Protein AF-A0A1H5IGA3-F1 (afdb_monomer_lite)

pLDDT: mean 76.5, std 10.38, range [46.47, 91.38]

Foldseek 3Di:
DQAQPDDLCVVCVVVVHDPVVLVVVCVPQVCSVQRNVSDHCPPPVNVVVRLLVVLLVCLQQPVDPDPVRSCVVSVHPDPVCCVVVPVVSVVSSVVSLCNHPVSVVVVVQDCDVVNLVQLLVLLLAPDDSCVSCVVSPYHSVNLVVCLVVPVVSVVSSVVSNVNNVVVVVVVD

Sequence (172 aa):
MLRPGRDLDVAATELGIELRAVWARAQTDTRLAIAPAGRDPDVLEERGRTLRADYLRLLAVGVGLSSGRAELILGIRGAGAWRGDDPTFAAACDAVSAASPLGRASRVIRLTPQRVARFLEELSKPGTTVVAAAAIGVSSTAIYQRRGRDEAFAKAMDDARASARQAAADLA

Structure (mmCIF, N/CA/C/O backbone):
data_AF-A0A1H5IGA3-F1
#
_entry.id   AF-A0A1H5IGA3-F1
#
loop_
_atom_site.group_PDB
_atom_site.id
_atom_site.type_symbol
_atom_site.label_atom_id
_atom_site.label_alt_id
_atom_site.label_comp_id
_atom_site.label_asym_id
_atom_site.label_entity_id
_atom_site.label_seq_id
_atom_site.pdbx_PDB_ins_code
_atom_site.Cartn_x
_atom_site.Cartn_y
_atom_site.Cartn_z
_atom_site.occupancy
_atom_site.B_iso_or_equiv
_atom_site.auth_seq_id
_atom_site.auth_comp_id
_atom_site.auth_asym_id
_atom_site.auth_atom_id
_atom_site.pdbx_PDB_model_num
ATOM 1 N N . MET A 1 1 ? 24.524 -5.396 -24.391 1.00 49.25 1 MET A N 1
ATOM 2 C CA . MET A 1 1 ? 24.241 -4.136 -23.668 1.00 49.25 1 MET A CA 1
ATOM 3 C C . MET A 1 1 ? 23.733 -3.114 -24.673 1.00 49.25 1 MET A C 1
ATOM 5 O O . MET A 1 1 ? 24.425 -2.880 -25.657 1.00 49.25 1 MET A O 1
ATOM 9 N N . LEU A 1 2 ? 22.534 -2.560 -24.468 1.00 55.41 2 LEU A N 1
ATOM 10 C CA . LEU A 1 2 ? 22.026 -1.438 -25.265 1.00 55.41 2 LEU A CA 1
ATOM 11 C C . LEU A 1 2 ? 22.861 -0.201 -24.909 1.00 55.41 2 LEU A C 1
ATOM 13 O O . LEU A 1 2 ? 22.943 0.159 -23.738 1.00 55.41 2 LEU A O 1
ATOM 17 N N . ARG A 1 3 ? 23.554 0.390 -25.886 1.00 57.62 3 ARG A N 1
ATOM 18 C CA . ARG A 1 3 ? 24.336 1.615 -25.661 1.00 57.62 3 ARG A CA 1
ATOM 19 C C . ARG A 1 3 ? 23.381 2.814 -25.568 1.00 57.62 3 ARG A C 1
ATOM 21 O O . ARG A 1 3 ? 22.437 2.856 -26.361 1.00 57.62 3 ARG A O 1
ATOM 28 N N . PRO A 1 4 ? 23.623 3.790 -24.674 1.00 51.88 4 PRO A N 1
ATOM 29 C CA . PRO A 1 4 ? 22.834 5.019 -24.625 1.00 51.88 4 PRO A CA 1
ATOM 30 C C . PRO A 1 4 ? 22.796 5.698 -26.003 1.00 51.88 4 PRO A C 1
ATOM 32 O O . PRO A 1 4 ? 23.840 5.890 -26.624 1.00 51.88 4 PRO A O 1
ATOM 35 N N . GLY A 1 5 ? 21.596 6.023 -26.494 1.00 54.47 5 GLY A N 1
ATOM 36 C CA . GLY A 1 5 ? 21.396 6.762 -27.749 1.00 54.47 5 GLY A CA 1
ATOM 37 C C . GLY A 1 5 ? 21.427 5.940 -29.046 1.00 54.47 5 GLY A C 1
ATOM 38 O O . GLY A 1 5 ? 21.377 6.531 -30.121 1.00 54.47 5 GLY A O 1
ATOM 39 N N . ARG A 1 6 ? 21.504 4.603 -28.987 1.00 63.53 6 ARG A N 1
ATOM 40 C CA . ARG A 1 6 ? 21.366 3.754 -30.183 1.00 63.53 6 ARG A CA 1
ATOM 41 C C . ARG A 1 6 ? 19.891 3.490 -30.484 1.00 63.53 6 ARG A C 1
ATOM 43 O O . ARG A 1 6 ? 19.141 3.169 -29.566 1.00 63.53 6 ARG A O 1
ATOM 50 N N . ASP A 1 7 ? 19.511 3.582 -31.757 1.00 73.06 7 ASP A N 1
ATOM 51 C CA . ASP A 1 7 ? 18.162 3.250 -32.221 1.00 73.06 7 ASP A CA 1
ATOM 52 C C . ASP A 1 7 ? 17.813 1.803 -31.823 1.00 73.06 7 ASP A C 1
ATOM 54 O O . ASP A 1 7 ? 18.545 0.858 -32.152 1.00 73.06 7 ASP A O 1
ATOM 58 N N . LEU A 1 8 ? 16.745 1.647 -31.034 1.00 74.44 8 LEU A N 1
ATOM 59 C CA . LEU A 1 8 ? 16.326 0.368 -30.458 1.00 74.44 8 LEU A CA 1
ATOM 60 C C . LEU A 1 8 ? 16.047 -0.656 -31.564 1.00 74.44 8 LEU A C 1
ATOM 62 O O . LEU A 1 8 ? 16.326 -1.841 -31.381 1.00 74.44 8 LEU A O 1
ATOM 66 N N . ASP A 1 9 ? 15.585 -0.180 -32.718 1.00 72.75 9 ASP A N 1
ATOM 67 C CA . ASP A 1 9 ? 15.248 -0.985 -33.888 1.00 72.75 9 ASP A CA 1
ATOM 68 C C . ASP A 1 9 ? 16.503 -1.612 -34.504 1.00 72.75 9 ASP A C 1
ATOM 70 O O . ASP A 1 9 ? 16.537 -2.809 -34.805 1.00 72.75 9 ASP A O 1
ATOM 74 N N . VAL A 1 10 ? 17.585 -0.833 -34.601 1.00 77.69 10 VAL A N 1
ATOM 75 C CA . VAL A 1 10 ? 18.891 -1.306 -35.083 1.00 77.69 10 VAL A CA 1
ATOM 76 C C . VAL A 1 10 ? 19.470 -2.338 -34.118 1.00 77.69 10 VAL A C 1
ATOM 78 O O . VAL A 1 10 ? 19.950 -3.388 -34.539 1.00 77.69 10 VAL A O 1
ATOM 81 N N . ALA A 1 11 ? 19.392 -2.078 -32.811 1.00 77.94 11 ALA A N 1
ATOM 82 C CA . ALA A 1 11 ? 19.911 -3.001 -31.807 1.00 77.94 11 ALA A CA 1
ATOM 83 C C . ALA A 1 11 ? 19.113 -4.315 -31.728 1.00 77.94 11 ALA A C 1
ATOM 85 O O . ALA A 1 11 ? 19.707 -5.375 -31.533 1.00 77.94 11 ALA A O 1
ATOM 86 N N . ALA A 1 12 ? 17.787 -4.260 -31.880 1.00 79.38 12 ALA A N 1
ATOM 87 C CA . ALA A 1 12 ? 16.927 -5.439 -31.916 1.00 79.38 12 ALA A CA 1
ATOM 88 C C . ALA A 1 12 ? 17.229 -6.301 -33.154 1.00 79.38 12 ALA A C 1
ATOM 90 O O . ALA A 1 12 ? 17.454 -7.506 -33.026 1.00 79.38 12 ALA A O 1
ATOM 91 N N . THR A 1 13 ? 17.355 -5.657 -34.319 1.00 82.25 13 THR A N 1
ATOM 92 C CA . THR A 1 13 ? 17.697 -6.309 -35.593 1.00 82.25 13 THR A CA 1
ATOM 93 C C . THR A 1 13 ? 19.051 -7.018 -35.528 1.00 82.25 13 THR A C 1
ATOM 95 O O . THR A 1 13 ? 19.155 -8.181 -35.906 1.00 82.25 13 THR A O 1
ATOM 98 N N . GLU A 1 14 ? 20.086 -6.365 -34.992 1.00 85.25 14 GLU A N 1
ATOM 99 C CA . GLU A 1 14 ? 21.425 -6.963 -34.855 1.00 85.25 14 GLU A CA 1
ATOM 100 C C . GLU A 1 14 ? 21.470 -8.168 -33.912 1.00 85.25 14 GLU A C 1
ATOM 102 O O . GLU A 1 14 ? 22.296 -9.062 -34.084 1.00 85.25 14 GLU A O 1
ATOM 107 N N . LEU A 1 15 ? 20.592 -8.198 -32.909 1.00 82.81 15 LEU A N 1
ATOM 108 C CA . LEU A 1 15 ? 20.477 -9.316 -31.976 1.00 82.81 15 LEU A CA 1
ATOM 109 C C . LEU A 1 15 ? 19.548 -10.425 -32.495 1.00 82.81 15 LEU A C 1
ATOM 111 O O . LEU A 1 15 ? 19.384 -11.434 -31.811 1.00 82.81 15 LEU A O 1
ATOM 115 N N . GLY A 1 16 ? 18.939 -10.253 -33.676 1.00 87.81 16 GLY A N 1
ATOM 116 C CA . GLY A 1 16 ? 17.952 -11.184 -34.225 1.00 87.81 16 GLY A CA 1
ATOM 117 C C . GLY A 1 16 ? 16.676 -11.268 -33.383 1.00 87.81 16 GLY A C 1
ATOM 118 O O . GLY A 1 16 ? 16.016 -12.306 -33.361 1.00 87.81 16 GLY A O 1
ATOM 119 N N . ILE A 1 17 ? 16.353 -10.205 -32.642 1.00 85.88 17 ILE A N 1
ATOM 120 C CA . ILE A 1 17 ? 15.189 -10.139 -31.760 1.00 85.88 17 ILE A CA 1
ATOM 121 C C . ILE A 1 17 ? 14.142 -9.236 -32.404 1.00 85.88 17 ILE A C 1
ATOM 123 O O . ILE A 1 17 ? 14.416 -8.099 -32.772 1.00 85.88 17 ILE A O 1
ATOM 127 N N . GLU A 1 18 ? 12.907 -9.722 -32.465 1.00 87.12 18 GLU A N 1
ATOM 128 C CA . GLU A 1 18 ? 11.763 -8.923 -32.894 1.00 87.12 18 GLU A CA 1
ATOM 129 C C . GLU A 1 18 ? 11.535 -7.724 -31.963 1.00 87.12 18 GLU A C 1
ATOM 131 O O . GLU A 1 18 ? 11.388 -7.882 -30.746 1.00 87.12 18 GLU A O 1
ATOM 136 N N . LEU A 1 19 ? 11.405 -6.522 -32.531 1.00 82.69 19 LEU A N 1
ATOM 137 C CA . LEU A 1 19 ? 11.162 -5.291 -31.771 1.00 82.69 19 LEU A CA 1
ATOM 138 C C . LEU A 1 19 ? 9.922 -5.405 -30.867 1.00 82.69 19 LEU A C 1
ATOM 140 O O . LEU A 1 19 ? 9.918 -4.969 -29.715 1.00 82.69 19 LEU A O 1
ATOM 144 N N . ARG A 1 20 ? 8.869 -6.076 -31.347 1.00 85.12 20 ARG A N 1
ATOM 145 C CA . ARG A 1 20 ? 7.665 -6.358 -30.552 1.00 85.12 20 ARG A CA 1
ATOM 146 C C . ARG A 1 20 ? 7.972 -7.185 -29.300 1.00 85.12 20 ARG A C 1
ATOM 148 O O . ARG A 1 20 ? 7.354 -6.957 -28.261 1.00 85.12 20 ARG A O 1
ATOM 155 N N . ALA A 1 21 ? 8.904 -8.134 -29.381 1.00 85.06 21 ALA A N 1
ATOM 156 C CA . ALA A 1 21 ? 9.313 -8.945 -28.238 1.00 85.06 21 ALA A CA 1
ATOM 157 C C . ALA A 1 21 ? 10.081 -8.106 -27.205 1.00 85.06 21 ALA A C 1
ATOM 159 O O . ALA A 1 21 ? 9.867 -8.276 -26.003 1.00 85.06 21 ALA A O 1
ATOM 160 N N . VAL A 1 22 ? 10.896 -7.148 -27.663 1.00 81.50 22 VAL A N 1
ATOM 161 C CA . VAL A 1 22 ? 11.567 -6.169 -26.791 1.00 81.50 22 VAL A CA 1
ATOM 162 C C . VAL A 1 22 ? 10.533 -5.344 -26.021 1.00 81.50 22 VAL A C 1
ATOM 164 O O . VAL A 1 22 ? 10.605 -5.260 -24.794 1.00 81.50 22 VAL A O 1
ATOM 167 N N . TRP A 1 23 ? 9.512 -4.819 -26.705 1.00 83.62 23 TRP A N 1
ATOM 168 C CA . TRP A 1 23 ? 8.442 -4.051 -26.060 1.00 83.62 23 TRP A CA 1
ATOM 169 C C . TRP A 1 23 ? 7.595 -4.882 -25.100 1.00 83.62 23 TRP A C 1
ATOM 171 O O . TRP A 1 23 ? 7.299 -4.428 -23.995 1.00 83.62 23 TRP A O 1
ATOM 181 N N . ALA A 1 24 ? 7.239 -6.111 -25.477 1.00 84.75 24 ALA A N 1
ATOM 182 C CA . ALA A 1 24 ? 6.518 -7.023 -24.594 1.00 84.75 24 ALA A CA 1
ATOM 183 C C . ALA A 1 24 ? 7.310 -7.290 -23.306 1.00 84.75 24 ALA A C 1
ATOM 185 O O . ALA A 1 24 ? 6.746 -7.293 -22.212 1.00 84.75 24 ALA A O 1
ATOM 186 N N . ARG A 1 25 ? 8.635 -7.446 -23.412 1.00 82.81 25 ARG A N 1
ATOM 187 C CA . ARG A 1 25 ? 9.492 -7.641 -22.243 1.00 82.81 25 ARG A CA 1
ATOM 188 C C . ARG A 1 25 ? 9.589 -6.381 -21.382 1.00 82.81 25 ARG A C 1
ATOM 190 O O . ARG A 1 25 ? 9.474 -6.487 -20.158 1.00 82.81 25 ARG A O 1
ATOM 197 N N . ALA A 1 26 ? 9.712 -5.208 -22.004 1.00 83.56 26 ALA A N 1
ATOM 198 C CA . ALA A 1 26 ? 9.803 -3.915 -21.323 1.00 83.56 26 ALA A CA 1
ATOM 199 C C . ALA A 1 26 ? 8.580 -3.601 -20.438 1.00 83.56 26 ALA A C 1
ATOM 201 O O . ALA A 1 26 ? 8.707 -2.881 -19.453 1.00 83.56 26 ALA A O 1
ATOM 202 N N . GLN A 1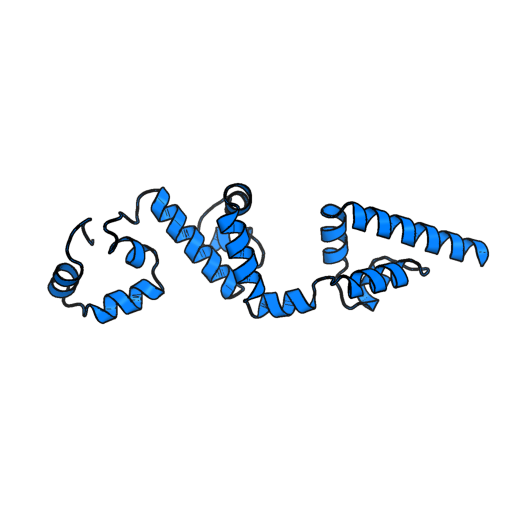 27 ? 7.410 -4.198 -20.708 1.00 80.31 27 GLN A N 1
ATOM 203 C CA . GLN A 1 27 ? 6.231 -4.072 -19.834 1.00 80.31 27 GLN A CA 1
ATOM 204 C C . GLN A 1 27 ? 6.487 -4.578 -18.404 1.00 80.31 27 GLN A C 1
ATOM 206 O O . GLN A 1 27 ? 5.906 -4.082 -17.437 1.00 80.31 27 GLN A O 1
ATOM 211 N N . THR A 1 28 ? 7.360 -5.576 -18.262 1.00 78.50 28 THR A N 1
ATOM 212 C CA . THR A 1 28 ? 7.647 -6.242 -16.980 1.00 78.50 28 THR A CA 1
ATOM 213 C C . THR A 1 28 ? 9.056 -5.975 -16.466 1.00 78.50 28 THR A C 1
ATOM 215 O O . THR A 1 28 ? 9.302 -6.137 -15.275 1.00 78.50 28 THR A O 1
ATOM 218 N N . ASP A 1 29 ? 9.956 -5.522 -17.335 1.00 83.62 29 ASP A N 1
ATOM 219 C CA . ASP A 1 29 ? 11.351 -5.235 -17.024 1.00 83.62 29 ASP A CA 1
ATOM 220 C C . ASP A 1 29 ? 11.600 -3.721 -17.072 1.00 83.62 29 ASP A C 1
ATOM 222 O O . ASP A 1 29 ? 11.764 -3.125 -18.137 1.00 83.62 29 ASP A O 1
ATOM 226 N N . THR A 1 30 ? 11.618 -3.081 -15.898 1.00 82.38 30 THR A N 1
ATOM 227 C CA . THR A 1 30 ? 11.799 -1.622 -15.796 1.00 82.38 30 THR A CA 1
ATOM 228 C C . THR A 1 30 ? 13.177 -1.175 -16.283 1.00 82.38 30 THR A C 1
ATOM 230 O O . THR A 1 30 ? 13.291 -0.083 -16.834 1.00 82.38 30 THR A O 1
ATOM 233 N N . ARG A 1 31 ? 14.217 -2.007 -16.150 1.00 81.38 31 ARG A N 1
ATOM 234 C CA . ARG A 1 31 ? 15.559 -1.674 -16.659 1.00 81.38 31 ARG A CA 1
ATOM 235 C C . ARG A 1 31 ? 15.541 -1.616 -18.181 1.00 81.38 31 ARG A C 1
ATOM 237 O O . ARG A 1 31 ? 16.095 -0.687 -18.766 1.00 81.38 31 ARG A O 1
ATOM 244 N N . LEU A 1 32 ? 14.830 -2.552 -18.811 1.00 80.31 32 LEU A N 1
ATOM 245 C CA . LEU A 1 32 ? 14.593 -2.537 -20.253 1.00 80.31 32 LEU A CA 1
ATOM 246 C C . LEU A 1 32 ? 13.659 -1.401 -20.696 1.00 80.31 32 LEU A C 1
ATOM 248 O O . LEU A 1 32 ? 13.759 -0.977 -21.835 1.00 80.31 32 LEU A O 1
ATOM 252 N N . ALA A 1 33 ? 12.789 -0.875 -19.832 1.00 81.75 33 ALA A N 1
ATOM 253 C CA . ALA A 1 33 ? 11.978 0.308 -20.142 1.00 81.75 33 ALA A CA 1
ATOM 254 C C . ALA A 1 33 ? 12.766 1.632 -20.049 1.00 81.75 33 ALA A C 1
ATOM 256 O O . ALA A 1 33 ? 12.409 2.614 -20.698 1.00 81.75 33 ALA A O 1
ATOM 257 N N . ILE A 1 34 ? 13.841 1.671 -19.256 1.00 80.44 34 ILE A N 1
ATOM 258 C CA . ILE A 1 34 ? 14.706 2.851 -19.088 1.00 80.44 34 ILE A CA 1
ATOM 259 C C . ILE A 1 34 ? 15.666 3.008 -20.275 1.00 80.44 34 ILE A C 1
ATOM 261 O O . ILE A 1 34 ? 15.852 4.121 -20.769 1.00 80.44 34 ILE A O 1
ATOM 265 N N . ALA A 1 35 ? 16.225 1.902 -20.775 1.00 77.00 35 ALA A N 1
ATOM 266 C CA . ALA A 1 35 ? 17.228 1.925 -21.841 1.00 77.00 35 ALA A CA 1
ATOM 267 C C . ALA A 1 35 ? 16.754 2.583 -23.167 1.00 77.00 35 ALA A C 1
ATOM 269 O O . ALA A 1 35 ? 17.509 3.388 -23.716 1.00 77.00 35 ALA A O 1
ATOM 270 N N . PRO A 1 36 ? 15.521 2.353 -23.670 1.00 73.56 36 PRO A N 1
ATOM 271 C CA . PRO A 1 36 ? 14.978 3.035 -24.849 1.00 73.56 36 PRO A CA 1
ATOM 272 C C . PRO A 1 36 ? 14.830 4.549 -24.685 1.00 73.56 36 PRO A C 1
ATOM 274 O O . PRO A 1 36 ? 14.833 5.272 -25.673 1.00 73.56 36 PRO A O 1
ATOM 277 N N . ALA A 1 37 ? 14.739 5.051 -23.450 1.00 77.25 37 ALA A N 1
ATOM 278 C CA . ALA A 1 37 ? 14.731 6.486 -23.174 1.00 77.25 37 ALA A CA 1
ATOM 279 C C . ALA A 1 37 ? 16.142 7.109 -23.223 1.00 77.25 37 ALA A C 1
ATOM 281 O O . ALA A 1 37 ? 16.319 8.248 -22.796 1.00 77.25 37 ALA A O 1
ATOM 282 N N . GLY A 1 38 ? 17.157 6.359 -23.677 1.00 76.88 38 GLY A N 1
ATOM 283 C CA . GLY A 1 38 ? 18.553 6.798 -23.742 1.00 76.88 38 GLY A CA 1
ATOM 284 C C . GLY A 1 38 ? 19.232 6.922 -22.377 1.00 76.88 38 GLY A C 1
ATOM 285 O O . GLY A 1 38 ? 20.325 7.475 -22.289 1.00 76.88 38 GLY A O 1
ATOM 286 N N . ARG A 1 39 ? 18.594 6.423 -21.314 1.00 81.38 39 ARG A N 1
ATOM 287 C CA . ARG A 1 39 ? 19.084 6.504 -19.936 1.00 81.38 39 ARG A CA 1
ATOM 288 C C . ARG A 1 39 ? 19.779 5.205 -19.547 1.00 81.38 39 ARG A C 1
ATOM 290 O O . ARG A 1 39 ? 19.342 4.123 -19.932 1.00 81.38 39 ARG A O 1
ATOM 297 N N . ASP A 1 40 ? 20.859 5.320 -18.783 1.00 81.75 40 ASP A N 1
ATOM 298 C CA . ASP A 1 40 ? 21.592 4.165 -18.270 1.00 81.75 40 ASP A CA 1
ATOM 299 C C . ASP A 1 40 ? 20.840 3.564 -17.064 1.00 81.75 40 ASP A C 1
ATOM 301 O O . ASP A 1 40 ? 20.709 4.238 -16.044 1.00 81.75 40 ASP A O 1
ATOM 305 N N . PRO A 1 41 ? 20.333 2.319 -17.136 1.00 78.25 41 PRO A N 1
ATOM 306 C CA . PRO A 1 41 ? 19.604 1.699 -16.030 1.00 78.25 41 PRO A CA 1
ATOM 307 C C . PRO A 1 41 ? 20.479 1.352 -14.810 1.00 78.25 41 PRO A C 1
ATOM 309 O O . PRO A 1 41 ? 19.933 0.966 -13.771 1.00 78.25 41 PRO A O 1
ATOM 312 N N . ASP A 1 42 ? 21.808 1.439 -14.922 1.00 81.19 42 ASP A N 1
ATOM 313 C CA . ASP A 1 42 ? 22.757 1.069 -13.869 1.00 81.19 42 ASP A CA 1
ATOM 314 C C . ASP A 1 42 ? 23.225 2.235 -12.996 1.00 81.19 42 ASP A C 1
ATOM 316 O O . ASP A 1 42 ? 23.754 2.002 -11.902 1.00 81.19 42 ASP A O 1
ATOM 320 N N . VAL A 1 43 ? 22.966 3.483 -13.398 1.00 85.75 43 VAL A N 1
ATOM 321 C CA . VAL A 1 43 ? 23.233 4.634 -12.525 1.00 85.75 43 VAL A CA 1
ATOM 322 C C . VAL A 1 43 ? 22.316 4.601 -11.304 1.00 85.75 43 VAL A C 1
ATOM 324 O O . VAL A 1 43 ? 21.179 4.129 -11.360 1.00 85.75 43 VAL A O 1
ATOM 327 N N . LEU A 1 44 ? 22.804 5.125 -10.175 1.00 82.38 44 LEU A N 1
ATOM 328 C CA . LEU A 1 44 ? 22.126 5.026 -8.876 1.00 82.38 44 LEU A CA 1
ATOM 329 C C . LEU A 1 44 ? 20.674 5.520 -8.908 1.00 82.38 44 LEU A C 1
ATOM 331 O O . LEU A 1 44 ? 19.798 4.902 -8.302 1.00 82.38 44 LEU A O 1
ATOM 335 N N . GLU A 1 45 ? 20.414 6.607 -9.631 1.00 84.50 45 GLU A N 1
ATOM 336 C CA . GLU A 1 45 ? 19.082 7.195 -9.753 1.00 84.50 45 GLU A CA 1
ATOM 337 C C . GLU A 1 45 ? 18.097 6.254 -10.471 1.00 84.50 45 GLU A C 1
ATOM 339 O O . GLU A 1 45 ? 17.018 5.959 -9.951 1.00 84.50 45 GLU A O 1
ATOM 344 N N . GLU A 1 46 ? 18.489 5.710 -11.626 1.00 86.19 46 GLU A N 1
ATOM 345 C CA . GLU A 1 46 ? 17.673 4.789 -12.429 1.00 86.19 46 GLU A CA 1
ATOM 346 C C . GLU A 1 46 ? 17.534 3.411 -11.776 1.00 86.19 46 GLU A C 1
ATOM 348 O O . GLU A 1 46 ? 16.460 2.795 -11.798 1.00 86.19 46 GLU A O 1
ATOM 353 N N . ARG A 1 47 ? 18.581 2.958 -11.082 1.00 84.19 47 ARG A N 1
ATOM 354 C CA . ARG A 1 47 ? 18.514 1.786 -10.208 1.00 84.19 47 ARG A CA 1
ATOM 355 C C . ARG A 1 47 ? 17.488 2.000 -9.095 1.00 84.19 47 ARG A C 1
ATOM 357 O O . ARG A 1 47 ? 16.683 1.111 -8.822 1.00 84.19 47 ARG A O 1
ATOM 364 N N . GLY A 1 48 ? 17.453 3.192 -8.501 1.00 85.31 48 GLY A N 1
ATOM 365 C CA . GLY A 1 48 ? 16.436 3.586 -7.528 1.00 85.31 48 GLY A CA 1
ATOM 366 C C . GLY A 1 48 ? 15.017 3.605 -8.109 1.00 85.31 48 GLY A C 1
ATOM 367 O O . GLY A 1 48 ? 14.076 3.199 -7.426 1.00 85.31 48 GLY A O 1
ATOM 368 N N . ARG A 1 49 ? 14.836 4.038 -9.364 1.00 85.88 49 ARG A N 1
ATOM 369 C CA . ARG A 1 49 ? 13.537 3.976 -10.066 1.00 85.88 49 ARG A CA 1
ATOM 370 C C . ARG A 1 49 ? 13.098 2.535 -10.324 1.00 85.88 49 ARG A C 1
ATOM 372 O O . ARG A 1 49 ? 11.944 2.195 -10.067 1.00 85.88 49 ARG A O 1
ATOM 379 N N . THR A 1 50 ? 14.024 1.681 -10.754 1.00 87.88 50 THR A N 1
ATOM 380 C CA . THR A 1 50 ? 13.789 0.244 -10.963 1.00 87.88 50 THR A CA 1
ATOM 381 C C . THR A 1 50 ? 13.308 -0.424 -9.677 1.00 87.88 50 THR A C 1
ATOM 383 O O . THR A 1 50 ? 12.246 -1.041 -9.663 1.00 87.88 50 THR A O 1
ATOM 386 N N . LEU A 1 51 ? 14.033 -0.225 -8.572 1.00 87.12 51 LEU A N 1
ATOM 387 C CA . LEU A 1 51 ? 13.699 -0.838 -7.287 1.00 87.12 51 LEU A CA 1
ATOM 388 C C . LEU A 1 51 ? 12.346 -0.364 -6.738 1.00 87.12 51 LEU A C 1
ATOM 390 O O . LEU A 1 51 ? 11.587 -1.165 -6.196 1.00 87.12 51 LEU A O 1
ATOM 394 N N . ARG A 1 52 ? 12.010 0.922 -6.900 1.00 88.56 52 ARG A N 1
ATOM 395 C CA . ARG A 1 52 ? 10.689 1.457 -6.531 1.00 88.56 52 ARG A CA 1
ATOM 396 C C . ARG A 1 52 ? 9.569 0.845 -7.375 1.00 88.56 52 ARG A C 1
ATOM 398 O O . ARG A 1 52 ? 8.518 0.510 -6.833 1.00 88.56 52 ARG A O 1
ATOM 405 N N . ALA A 1 53 ? 9.788 0.655 -8.676 1.00 89.31 53 ALA A N 1
ATOM 406 C CA . ALA A 1 53 ? 8.823 -0.013 -9.546 1.00 89.31 53 ALA A CA 1
ATOM 407 C C . ALA A 1 53 ? 8.609 -1.482 -9.138 1.00 89.31 53 ALA A C 1
ATOM 409 O O . ALA A 1 53 ? 7.466 -1.926 -9.023 1.00 89.31 53 ALA A O 1
ATOM 410 N N . ASP A 1 54 ? 9.683 -2.219 -8.850 1.00 87.50 54 ASP A N 1
ATOM 411 C CA . ASP A 1 54 ? 9.593 -3.611 -8.394 1.00 87.50 54 ASP A CA 1
ATOM 412 C C . ASP A 1 54 ? 8.923 -3.724 -7.022 1.00 87.50 54 ASP A C 1
ATOM 414 O O . ASP A 1 54 ? 8.090 -4.606 -6.807 1.00 87.50 54 ASP A O 1
ATOM 418 N N . TYR A 1 55 ? 9.186 -2.778 -6.121 1.00 86.25 55 TYR A N 1
ATOM 419 C CA . TYR A 1 55 ? 8.487 -2.679 -4.843 1.00 86.25 55 TYR A CA 1
ATOM 420 C C . TYR A 1 55 ? 6.968 -2.519 -5.027 1.00 86.25 55 TYR A C 1
ATOM 422 O O . TYR A 1 55 ? 6.188 -3.225 -4.386 1.00 86.25 55 TYR A O 1
ATOM 430 N N . LEU A 1 56 ? 6.523 -1.645 -5.939 1.00 86.56 56 LEU A N 1
ATOM 431 C CA . LEU A 1 56 ? 5.098 -1.489 -6.256 1.00 86.56 56 LEU A CA 1
ATOM 432 C C . LEU A 1 56 ? 4.501 -2.773 -6.854 1.00 86.56 56 LEU A C 1
ATOM 434 O O . LEU A 1 56 ? 3.382 -3.145 -6.499 1.00 86.56 56 LEU A O 1
ATOM 438 N N . ARG A 1 57 ? 5.239 -3.497 -7.706 1.00 86.12 57 ARG A N 1
ATOM 439 C CA . ARG A 1 57 ? 4.789 -4.801 -8.229 1.00 86.12 57 ARG A CA 1
ATOM 440 C C . ARG A 1 57 ? 4.603 -5.821 -7.106 1.00 86.12 57 ARG A C 1
ATOM 442 O O . ARG A 1 57 ? 3.560 -6.470 -7.062 1.00 86.12 57 ARG A O 1
ATOM 449 N N . LEU A 1 58 ? 5.559 -5.918 -6.177 1.00 82.12 58 LEU A N 1
ATOM 450 C CA . LEU A 1 58 ? 5.476 -6.802 -5.005 1.00 82.12 58 LEU A CA 1
ATOM 451 C C . LEU A 1 58 ? 4.278 -6.460 -4.108 1.00 82.12 58 LEU A C 1
ATOM 453 O O . LEU A 1 58 ? 3.565 -7.363 -3.661 1.00 82.12 58 LEU A O 1
ATOM 457 N N . LEU A 1 59 ? 4.006 -5.167 -3.905 1.00 79.19 59 LEU A N 1
ATOM 458 C CA . LEU A 1 59 ? 2.808 -4.709 -3.198 1.00 79.19 59 LEU A CA 1
ATOM 459 C C . LEU A 1 59 ? 1.517 -5.125 -3.914 1.00 79.19 59 LEU A C 1
ATOM 461 O O . LEU A 1 59 ? 0.578 -5.575 -3.259 1.00 79.19 59 LEU A O 1
ATOM 465 N N . ALA A 1 60 ? 1.458 -5.003 -5.242 1.00 81.50 60 ALA A N 1
ATOM 466 C CA . ALA A 1 60 ? 0.266 -5.335 -6.020 1.00 81.50 60 ALA A CA 1
ATOM 467 C C . ALA A 1 60 ? -0.114 -6.820 -5.890 1.00 81.50 60 ALA A C 1
ATOM 469 O O . ALA A 1 60 ? -1.287 -7.137 -5.670 1.00 81.50 60 ALA A O 1
ATOM 470 N N . VAL A 1 61 ? 0.881 -7.714 -5.954 1.00 78.25 61 VAL A N 1
ATOM 471 C CA . VAL A 1 61 ? 0.695 -9.171 -5.803 1.00 78.25 61 VAL A CA 1
ATOM 472 C C . VAL A 1 61 ? 0.542 -9.618 -4.345 1.00 78.25 61 VAL A C 1
ATOM 474 O O . VAL A 1 61 ? 0.256 -10.783 -4.083 1.00 78.25 61 VAL A O 1
ATOM 477 N N . GLY A 1 62 ? 0.705 -8.700 -3.387 1.00 68.44 62 GLY A N 1
ATOM 478 C CA . GLY A 1 62 ? 0.478 -8.955 -1.967 1.00 68.44 62 GLY A CA 1
ATOM 479 C C . GLY A 1 62 ? 1.543 -9.813 -1.290 1.00 68.44 62 GLY A C 1
ATOM 480 O O . GLY A 1 62 ? 1.314 -10.339 -0.197 1.00 68.44 62 GLY A O 1
ATOM 481 N N . VAL A 1 63 ? 2.724 -9.930 -1.900 1.00 56.94 63 VAL A N 1
ATOM 482 C CA . VAL A 1 63 ? 3.884 -10.564 -1.275 1.00 56.94 63 VAL A CA 1
ATOM 483 C C . VAL A 1 63 ? 4.427 -9.607 -0.207 1.00 56.94 63 VAL A C 1
ATOM 485 O O . VAL A 1 63 ? 5.341 -8.828 -0.437 1.00 56.94 63 VAL A O 1
ATOM 488 N N . GLY A 1 64 ? 3.836 -9.677 0.990 1.00 51.91 64 GLY A N 1
ATOM 489 C CA . GLY A 1 64 ? 4.360 -9.068 2.213 1.00 51.91 64 GLY A CA 1
ATOM 490 C C . GLY A 1 64 ? 3.957 -7.611 2.440 1.00 51.91 64 GLY A C 1
ATOM 491 O O . GLY A 1 64 ? 4.660 -6.690 2.048 1.00 51.91 64 GLY A O 1
ATOM 492 N N . LEU A 1 65 ? 2.897 -7.406 3.226 1.00 53.62 65 LEU A N 1
ATOM 493 C CA . LEU A 1 65 ? 2.477 -6.112 3.794 1.00 53.62 65 LEU A CA 1
ATOM 494 C C . LEU A 1 65 ? 3.508 -5.466 4.754 1.00 53.62 65 LEU A C 1
ATOM 496 O O . LEU A 1 65 ? 3.190 -4.483 5.421 1.00 53.62 65 LEU A O 1
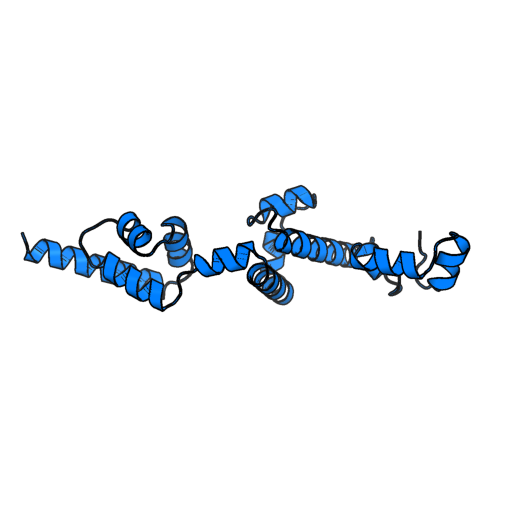ATOM 500 N N . SER A 1 66 ? 4.729 -5.999 4.858 1.00 60.47 66 SER A N 1
ATOM 501 C CA . SER A 1 66 ? 5.810 -5.425 5.656 1.00 60.47 66 SER A CA 1
ATOM 502 C C . SER A 1 66 ? 6.959 -4.982 4.752 1.00 60.47 66 SER A C 1
ATOM 504 O O . SER A 1 66 ? 7.471 -5.766 3.951 1.00 60.47 66 SER A O 1
ATOM 506 N N . SER A 1 67 ? 7.411 -3.734 4.919 1.00 63.88 67 SER A N 1
ATOM 507 C CA . SER A 1 67 ? 8.577 -3.186 4.209 1.00 63.88 67 SER A CA 1
ATOM 508 C C . SER A 1 67 ? 9.794 -4.117 4.284 1.00 63.88 67 SER A C 1
ATOM 510 O O . SER A 1 67 ? 10.498 -4.272 3.295 1.00 63.88 67 SER A O 1
ATOM 512 N N . GLY A 1 68 ? 9.971 -4.835 5.400 1.00 67.44 68 GLY A N 1
ATOM 513 C CA . GLY A 1 68 ? 11.079 -5.776 5.587 1.00 67.44 68 GLY A CA 1
ATOM 514 C C . GLY A 1 68 ? 11.091 -6.979 4.634 1.00 67.44 68 GLY A C 1
ATOM 515 O O . GLY A 1 68 ? 12.165 -7.455 4.280 1.00 67.44 68 GLY A O 1
ATOM 516 N N . ARG A 1 69 ? 9.935 -7.478 4.169 1.00 70.88 69 ARG A N 1
ATOM 517 C CA . ARG A 1 69 ? 9.911 -8.627 3.242 1.00 70.88 69 ARG A CA 1
ATOM 518 C C . ARG A 1 69 ? 10.238 -8.208 1.811 1.00 70.88 69 ARG A C 1
ATOM 520 O O . ARG A 1 69 ? 10.952 -8.924 1.117 1.00 70.88 69 ARG A O 1
ATOM 527 N N . ALA A 1 70 ? 9.749 -7.043 1.396 1.00 73.50 70 ALA A N 1
ATOM 528 C CA . ALA A 1 70 ? 10.101 -6.459 0.108 1.00 73.50 70 ALA A CA 1
ATOM 529 C C . ALA A 1 70 ? 11.594 -6.093 0.054 1.00 73.50 70 ALA A C 1
ATOM 531 O O . ALA A 1 70 ? 12.249 -6.367 -0.943 1.00 73.50 70 ALA A O 1
ATOM 532 N N . GLU A 1 71 ? 12.148 -5.562 1.148 1.00 76.69 71 GLU A N 1
ATOM 533 C CA . GLU A 1 71 ? 13.587 -5.305 1.288 1.00 76.69 71 GLU A CA 1
ATOM 534 C C . GLU A 1 71 ? 14.428 -6.575 1.099 1.00 76.69 71 GLU A C 1
ATOM 536 O O . GLU A 1 71 ? 15.393 -6.560 0.337 1.00 76.69 71 GLU A O 1
ATOM 541 N N . LEU A 1 72 ? 14.016 -7.693 1.706 1.00 80.19 72 LEU A N 1
ATOM 542 C CA . LEU A 1 72 ? 14.688 -8.985 1.548 1.00 80.19 72 LEU A CA 1
ATOM 543 C C . LEU A 1 72 ? 14.654 -9.491 0.096 1.00 80.19 72 LEU A C 1
ATOM 545 O O . LEU A 1 72 ? 15.675 -9.932 -0.420 1.00 80.19 72 LEU A O 1
ATOM 549 N N . ILE A 1 73 ? 13.494 -9.417 -0.564 1.00 79.56 73 ILE A N 1
ATOM 550 C CA . ILE A 1 73 ? 13.323 -9.880 -1.953 1.00 79.56 73 ILE A CA 1
ATOM 551 C C . ILE A 1 73 ? 14.139 -9.026 -2.925 1.00 79.56 73 ILE A C 1
ATOM 553 O O . ILE A 1 73 ? 14.746 -9.552 -3.852 1.00 79.56 73 ILE A O 1
ATOM 557 N N . LEU A 1 74 ? 14.157 -7.712 -2.711 1.00 81.62 74 LEU A N 1
ATOM 558 C CA . LEU A 1 74 ? 14.876 -6.771 -3.564 1.00 81.62 74 LEU A CA 1
ATOM 559 C C . LEU A 1 74 ? 16.369 -6.664 -3.205 1.00 81.62 74 LEU A C 1
ATOM 561 O O . LEU A 1 74 ? 17.119 -6.016 -3.931 1.00 81.62 74 LEU A O 1
ATOM 565 N N . GLY A 1 75 ? 16.809 -7.279 -2.101 1.00 82.56 75 GLY A N 1
ATOM 566 C CA . GLY A 1 75 ? 18.191 -7.203 -1.623 1.00 82.56 75 GLY A CA 1
ATOM 567 C C . GLY A 1 75 ? 18.614 -5.787 -1.216 1.00 82.56 75 GLY A C 1
ATOM 568 O O . GLY A 1 75 ? 19.770 -5.410 -1.398 1.00 82.56 75 GLY A O 1
ATOM 569 N N . ILE A 1 76 ? 17.680 -4.987 -0.699 1.00 78.88 76 ILE A N 1
ATOM 570 C CA . ILE A 1 76 ? 17.892 -3.585 -0.311 1.00 78.88 76 ILE A CA 1
ATOM 571 C C . ILE A 1 76 ? 17.637 -3.387 1.184 1.00 78.88 76 ILE A C 1
ATOM 573 O O . ILE A 1 76 ? 17.063 -4.246 1.845 1.00 78.88 76 ILE A O 1
ATOM 577 N N . ARG A 1 77 ? 18.034 -2.231 1.720 1.00 74.88 77 ARG A N 1
ATOM 578 C CA . ARG A 1 77 ? 17.659 -1.783 3.067 1.00 74.88 77 ARG A CA 1
ATOM 579 C C . ARG A 1 77 ? 17.006 -0.411 3.000 1.00 74.88 77 ARG A C 1
ATOM 581 O O . ARG A 1 77 ? 17.370 0.394 2.146 1.00 74.88 77 ARG A O 1
ATOM 588 N N . GLY A 1 78 ? 16.090 -0.137 3.925 1.00 69.12 78 GLY A N 1
ATOM 589 C CA . GLY A 1 78 ? 15.544 1.208 4.113 1.00 69.12 78 GLY A CA 1
ATOM 590 C C . GLY A 1 78 ? 14.523 1.630 3.056 1.00 69.12 78 GLY A C 1
ATOM 591 O O . GLY A 1 78 ? 14.311 2.824 2.866 1.00 69.12 78 GLY A O 1
ATOM 592 N N . ALA A 1 79 ? 13.827 0.685 2.416 1.00 65.62 79 ALA A N 1
ATOM 593 C CA . ALA A 1 79 ? 12.663 0.998 1.583 1.00 65.62 79 ALA A CA 1
ATOM 594 C C . ALA A 1 79 ? 11.574 1.729 2.392 1.00 65.62 79 ALA A C 1
ATOM 596 O O . ALA A 1 79 ? 10.773 2.479 1.836 1.00 65.62 79 ALA A O 1
ATOM 597 N N . GLY A 1 80 ? 11.570 1.550 3.722 1.00 65.19 80 GLY A N 1
ATOM 598 C CA . GLY A 1 80 ? 10.764 2.347 4.648 1.00 65.19 80 GLY A CA 1
ATOM 599 C C . GLY A 1 80 ? 11.022 3.861 4.579 1.00 65.19 80 GLY A C 1
ATOM 600 O O . GLY A 1 80 ? 10.063 4.620 4.697 1.00 65.19 80 GLY A O 1
ATOM 601 N N . ALA A 1 81 ? 12.263 4.301 4.330 1.00 74.06 81 ALA A N 1
ATOM 602 C CA . ALA A 1 81 ? 12.606 5.723 4.220 1.00 74.06 81 ALA A CA 1
ATOM 603 C C . ALA A 1 81 ? 12.055 6.354 2.933 1.00 74.06 81 ALA A C 1
ATOM 605 O O . ALA A 1 81 ? 11.614 7.495 2.957 1.00 74.06 81 ALA A O 1
ATOM 606 N N . TRP A 1 82 ? 11.933 5.592 1.838 1.00 83.94 82 TRP A N 1
ATOM 607 C CA . TRP A 1 82 ? 11.434 6.125 0.562 1.00 83.94 82 TRP A CA 1
ATOM 608 C C . TRP A 1 82 ? 10.030 6.708 0.645 1.00 83.94 82 TRP A C 1
ATOM 610 O O . TRP A 1 82 ? 9.731 7.661 -0.062 1.00 83.94 82 TRP A O 1
ATOM 620 N N . ARG A 1 83 ? 9.160 6.147 1.490 1.00 77.00 83 ARG A N 1
ATOM 621 C CA . ARG A 1 83 ? 7.827 6.723 1.708 1.00 77.00 83 ARG A CA 1
ATOM 622 C C . ARG A 1 83 ? 7.871 8.029 2.510 1.00 77.00 83 ARG A C 1
ATOM 624 O O . ARG A 1 83 ? 6.950 8.823 2.383 1.00 77.00 83 ARG A O 1
ATOM 631 N N . GLY A 1 84 ? 8.882 8.219 3.358 1.00 73.25 84 GLY A N 1
ATOM 632 C CA . GLY A 1 84 ? 9.092 9.468 4.094 1.00 73.25 84 GLY A CA 1
ATOM 633 C C . GLY A 1 84 ? 9.739 10.547 3.226 1.00 73.25 84 GLY A C 1
ATOM 634 O O . GLY A 1 84 ? 9.334 11.702 3.294 1.00 73.25 84 GLY A O 1
ATOM 635 N N . ASP A 1 85 ? 10.687 10.150 2.378 1.00 82.31 85 ASP A N 1
ATOM 636 C CA . ASP A 1 85 ? 11.476 11.061 1.544 1.00 82.31 85 ASP A CA 1
ATOM 637 C C . ASP A 1 85 ? 10.751 11.477 0.250 1.00 82.31 85 ASP A C 1
ATOM 639 O O . ASP A 1 85 ? 11.020 12.546 -0.295 1.00 82.31 85 ASP A O 1
ATOM 643 N N . ASP A 1 86 ? 9.842 10.639 -0.263 1.00 83.06 86 ASP A N 1
ATOM 644 C CA . ASP A 1 86 ? 9.125 10.861 -1.523 1.00 83.06 86 ASP A CA 1
ATOM 645 C C . ASP A 1 86 ? 7.599 10.701 -1.334 1.00 83.06 86 ASP A C 1
ATOM 647 O O . ASP A 1 86 ? 7.072 9.576 -1.327 1.00 83.06 86 ASP A O 1
ATOM 651 N N . PRO A 1 87 ? 6.848 11.816 -1.217 1.00 79.81 87 PRO A N 1
ATOM 652 C CA . PRO A 1 87 ? 5.400 11.773 -1.025 1.00 79.81 87 PRO A CA 1
ATOM 653 C C . PRO A 1 87 ? 4.649 11.221 -2.247 1.00 79.81 87 PRO A C 1
ATOM 655 O O . PRO A 1 87 ? 3.568 10.647 -2.096 1.00 79.81 87 PRO A O 1
ATOM 658 N N . THR A 1 88 ? 5.214 11.333 -3.453 1.00 87.31 88 THR A N 1
ATOM 659 C CA . THR A 1 88 ? 4.610 10.772 -4.673 1.00 87.31 88 THR A CA 1
ATOM 660 C C . THR A 1 88 ? 4.703 9.253 -4.647 1.00 87.31 88 THR A C 1
ATOM 662 O O . THR A 1 88 ? 3.723 8.552 -4.918 1.00 87.31 88 THR A O 1
ATOM 665 N N . PHE A 1 89 ? 5.862 8.726 -4.254 1.00 84.94 89 PHE A N 1
ATOM 666 C CA . PHE A 1 89 ? 6.044 7.293 -4.066 1.00 84.94 89 PHE A CA 1
ATOM 667 C C . PHE A 1 89 ? 5.148 6.748 -2.948 1.00 84.94 89 PHE A C 1
ATOM 669 O O . PHE A 1 89 ? 4.549 5.681 -3.110 1.00 84.94 89 PHE A O 1
ATOM 676 N N . ALA A 1 90 ? 4.985 7.489 -1.848 1.00 79.88 90 ALA A N 1
ATOM 677 C CA . ALA A 1 90 ? 4.052 7.131 -0.782 1.00 79.88 90 ALA A CA 1
ATOM 678 C C . ALA A 1 90 ? 2.606 7.014 -1.298 1.00 79.88 90 ALA A C 1
ATOM 680 O O . ALA A 1 90 ? 1.962 5.981 -1.084 1.00 79.88 90 ALA A O 1
ATOM 681 N N . ALA A 1 91 ? 2.132 8.011 -2.052 1.00 78.06 91 ALA A N 1
ATOM 682 C CA . ALA A 1 91 ? 0.801 8.002 -2.656 1.00 78.06 91 ALA A CA 1
ATOM 683 C C . ALA A 1 91 ? 0.612 6.835 -3.641 1.00 78.06 91 ALA A C 1
ATOM 685 O O . ALA A 1 91 ? -0.419 6.158 -3.615 1.00 78.06 91 ALA A O 1
ATOM 686 N N . ALA A 1 92 ? 1.619 6.539 -4.470 1.00 85.38 92 ALA A N 1
ATOM 687 C CA . ALA A 1 92 ? 1.588 5.399 -5.384 1.00 85.38 92 ALA A CA 1
ATOM 688 C C . ALA A 1 92 ? 1.490 4.065 -4.629 1.00 85.38 92 ALA A C 1
ATOM 690 O O . ALA A 1 92 ? 0.684 3.202 -4.982 1.00 85.38 92 ALA A O 1
ATOM 691 N N . CYS A 1 93 ? 2.256 3.905 -3.548 1.00 80.25 93 CYS A N 1
ATOM 692 C CA . CYS A 1 93 ? 2.178 2.713 -2.715 1.00 80.25 93 CYS A CA 1
ATOM 693 C C . CYS A 1 93 ? 0.789 2.541 -2.079 1.00 80.25 93 CYS A C 1
ATOM 695 O O . CYS A 1 93 ? 0.281 1.417 -2.001 1.00 80.25 93 CYS A O 1
ATOM 697 N N . ASP A 1 94 ? 0.160 3.631 -1.640 1.00 79.81 94 ASP A N 1
ATOM 698 C CA . ASP A 1 94 ? -1.189 3.606 -1.071 1.00 79.81 94 ASP A CA 1
ATOM 699 C C . ASP A 1 94 ? -2.256 3.285 -2.124 1.00 79.81 94 ASP A C 1
ATOM 701 O O . ASP A 1 94 ? -3.179 2.512 -1.845 1.00 79.81 94 ASP A O 1
ATOM 705 N N . ALA A 1 95 ? -2.105 3.803 -3.344 1.00 81.00 95 ALA A N 1
ATOM 706 C CA . ALA A 1 95 ? -2.983 3.504 -4.471 1.00 81.00 95 ALA A CA 1
ATOM 707 C C . ALA A 1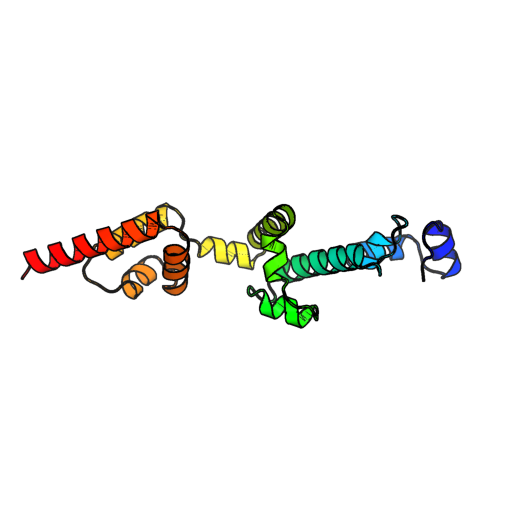 95 ? -2.884 2.030 -4.902 1.00 81.00 95 ALA A C 1
ATOM 709 O O . ALA A 1 95 ? -3.905 1.354 -5.041 1.00 81.00 95 ALA A O 1
ATOM 710 N N . VAL A 1 96 ? -1.666 1.498 -5.039 1.00 81.44 96 VAL A N 1
ATOM 711 C CA . VAL A 1 96 ? -1.430 0.080 -5.359 1.00 81.44 96 VAL A CA 1
ATOM 712 C C . VAL A 1 96 ? -1.979 -0.823 -4.265 1.00 81.44 96 VAL A C 1
ATOM 714 O O . VAL A 1 96 ? -2.677 -1.797 -4.552 1.00 81.44 96 VAL A O 1
ATOM 717 N N . SER A 1 97 ? -1.725 -0.463 -3.005 1.00 75.19 97 SER A N 1
ATOM 718 C CA . SER A 1 97 ? -2.302 -1.175 -1.869 1.00 75.19 97 SER A CA 1
ATOM 719 C C . SER A 1 97 ? -3.824 -1.167 -1.977 1.00 75.19 97 SER A C 1
ATOM 721 O O . SER A 1 97 ? -4.433 -2.221 -1.922 1.00 75.19 97 SER A O 1
ATOM 723 N N . ALA A 1 98 ? -4.461 -0.022 -2.222 1.00 69.06 98 ALA A N 1
ATOM 724 C CA . ALA A 1 98 ? -5.911 0.071 -2.384 1.00 69.06 98 ALA A CA 1
ATOM 725 C C . ALA A 1 98 ? -6.489 -0.769 -3.541 1.00 69.06 98 ALA A C 1
ATOM 727 O O . ALA A 1 98 ? -7.610 -1.268 -3.417 1.00 69.06 98 ALA A O 1
ATOM 728 N N . ALA A 1 99 ? -5.756 -0.911 -4.647 1.00 72.75 99 ALA A N 1
ATOM 729 C CA . ALA A 1 99 ? -6.189 -1.654 -5.831 1.00 72.75 99 ALA A CA 1
ATOM 730 C C . ALA A 1 99 ? -5.978 -3.178 -5.712 1.00 72.75 99 ALA A C 1
ATOM 732 O O . ALA A 1 99 ? -6.728 -3.962 -6.313 1.00 72.75 99 ALA A O 1
ATOM 733 N N . SER A 1 100 ? -4.989 -3.604 -4.917 1.00 67.62 100 SER A N 1
ATOM 734 C CA . SER A 1 100 ? -4.658 -5.016 -4.702 1.00 67.62 100 SER A CA 1
ATOM 735 C C . SER A 1 100 ? -5.855 -5.799 -4.129 1.00 67.62 100 SER A C 1
ATOM 737 O O . SER A 1 100 ? -6.581 -5.271 -3.279 1.00 67.62 100 SER A O 1
ATOM 739 N N . PRO A 1 101 ? -6.080 -7.068 -4.530 1.00 61.03 101 PRO A N 1
ATOM 740 C CA . PRO A 1 101 ? -7.124 -7.925 -3.953 1.00 61.03 101 PRO A CA 1
ATOM 741 C C . PRO A 1 101 ? -7.054 -8.005 -2.421 1.00 61.03 101 PRO A C 1
ATOM 743 O O . PRO A 1 101 ? -8.078 -7.943 -1.739 1.00 61.03 101 PRO A O 1
ATOM 746 N N . LEU A 1 102 ? -5.838 -8.038 -1.868 1.00 59.28 102 LEU A N 1
ATOM 747 C CA . LEU A 1 102 ? -5.604 -8.053 -0.425 1.00 59.28 102 LEU A CA 1
ATOM 748 C C . LEU A 1 102 ? -5.813 -6.691 0.227 1.00 59.28 102 LEU A C 1
ATOM 750 O O . LEU A 1 102 ? -6.231 -6.629 1.377 1.00 59.28 102 LEU A O 1
ATOM 754 N N . GLY A 1 103 ? -5.584 -5.589 -0.483 1.00 51.59 103 GLY A N 1
ATOM 755 C CA . GLY A 1 103 ? -5.921 -4.267 0.034 1.00 51.59 103 GLY A CA 1
ATOM 756 C C . GLY A 1 103 ? -7.399 -3.908 -0.091 1.00 51.59 103 GLY A C 1
ATOM 757 O O . GLY A 1 103 ? -7.901 -3.138 0.725 1.00 51.59 103 GLY A O 1
ATOM 758 N N . ARG A 1 104 ? -8.133 -4.542 -1.013 1.00 50.66 104 ARG A N 1
ATOM 759 C CA . ARG A 1 104 ? -9.601 -4.600 -0.982 1.00 50.66 104 ARG A CA 1
ATOM 760 C C . ARG A 1 104 ? -10.092 -5.388 0.232 1.00 50.66 104 ARG A C 1
ATOM 762 O O . ARG A 1 104 ? -10.914 -4.863 0.976 1.00 50.66 104 ARG A O 1
ATOM 769 N N . ALA A 1 105 ? -9.517 -6.559 0.516 1.00 50.28 105 ALA A N 1
ATOM 770 C CA . ALA A 1 105 ? -9.803 -7.302 1.748 1.00 50.28 105 ALA A CA 1
ATOM 771 C C . ALA A 1 105 ? -9.388 -6.522 3.018 1.00 50.28 105 ALA A C 1
ATOM 773 O O . ALA A 1 105 ? -10.116 -6.489 4.002 1.00 50.28 105 ALA A O 1
ATOM 774 N N . SER A 1 106 ? -8.271 -5.792 2.985 1.00 48.72 106 SER A N 1
ATOM 775 C CA . SER A 1 106 ? -7.820 -4.914 4.071 1.00 48.72 106 SER A CA 1
ATOM 776 C C . SER A 1 106 ? -8.686 -3.658 4.214 1.00 48.72 106 SER A C 1
ATOM 778 O O . SER A 1 106 ? -8.910 -3.206 5.330 1.00 48.72 106 SER A O 1
ATOM 780 N N . ARG A 1 107 ? -9.256 -3.101 3.133 1.00 47.53 107 ARG A N 1
ATOM 781 C CA . ARG A 1 107 ? -10.304 -2.059 3.204 1.00 47.53 107 ARG A CA 1
ATOM 782 C C . ARG A 1 107 ? -11.567 -2.585 3.872 1.00 47.53 107 ARG A C 1
ATOM 784 O O . ARG A 1 107 ? -12.166 -1.851 4.647 1.00 47.53 107 ARG A O 1
ATOM 791 N N . VAL A 1 108 ? -11.903 -3.856 3.656 1.00 46.47 108 VAL A N 1
ATOM 792 C CA . VAL A 1 108 ? -12.945 -4.560 4.419 1.00 46.47 108 VAL A CA 1
ATOM 793 C C . VAL A 1 108 ? -12.545 -4.753 5.895 1.00 46.47 108 VAL A C 1
ATOM 795 O O . VAL A 1 108 ? -13.424 -4.990 6.715 1.00 46.47 108 VAL A O 1
ATOM 798 N N . ILE A 1 109 ? -11.275 -4.549 6.277 1.00 51.66 109 ILE A N 1
ATOM 799 C CA . ILE A 1 109 ? -10.759 -4.551 7.667 1.00 51.66 109 ILE A CA 1
ATOM 800 C C . ILE A 1 109 ? -10.498 -3.121 8.207 1.00 51.66 109 ILE A C 1
ATOM 802 O O . ILE A 1 109 ? -10.371 -2.934 9.417 1.00 51.66 109 ILE A O 1
ATOM 806 N N . ARG A 1 110 ? -10.461 -2.071 7.368 1.00 55.75 110 ARG A N 1
ATOM 807 C CA . ARG A 1 110 ? -10.261 -0.686 7.839 1.00 55.75 110 ARG A CA 1
ATOM 808 C C . ARG A 1 110 ? -11.438 -0.250 8.717 1.00 55.75 110 ARG A C 1
ATOM 810 O O . ARG A 1 110 ? -12.604 -0.475 8.387 1.00 55.75 110 ARG A O 1
ATOM 817 N N . LEU A 1 111 ? -11.126 0.433 9.819 1.00 64.88 111 LEU A N 1
ATOM 818 C CA . LEU A 1 111 ? -12.109 1.166 10.616 1.00 64.88 111 LEU A CA 1
ATOM 819 C C . LEU A 1 111 ? -12.629 2.363 9.812 1.00 64.88 111 LEU A C 1
ATOM 821 O O . LEU A 1 111 ? -12.069 3.460 9.868 1.00 64.88 111 LEU A O 1
ATOM 825 N N . THR A 1 112 ? -13.703 2.146 9.058 1.00 71.56 112 THR A N 1
ATOM 826 C CA . THR A 1 112 ? -14.523 3.230 8.507 1.00 71.56 112 THR A CA 1
ATOM 827 C C . THR A 1 112 ? -15.074 4.101 9.647 1.00 71.56 112 THR A C 1
ATOM 829 O O . THR A 1 112 ? -15.186 3.611 10.773 1.00 71.56 112 THR A O 1
ATOM 832 N N . PRO A 1 113 ? -15.461 5.367 9.402 1.00 72.69 113 PRO A N 1
ATOM 833 C CA . PRO A 1 113 ? -16.059 6.220 10.437 1.00 72.69 113 PRO A CA 1
ATOM 834 C C . PRO A 1 113 ? -17.249 5.561 11.155 1.00 72.69 113 PRO A C 1
ATOM 836 O O . PRO A 1 113 ? -17.368 5.640 12.372 1.00 72.69 113 PRO A O 1
ATOM 839 N N . GLN A 1 114 ? -18.072 4.808 10.422 1.00 73.50 114 GLN A N 1
ATOM 840 C CA . GLN A 1 114 ? -19.190 4.041 10.985 1.00 73.50 114 GLN A CA 1
ATOM 841 C C . GLN A 1 114 ? -18.728 2.916 11.923 1.00 73.50 114 GLN A C 1
ATOM 843 O O . GLN A 1 114 ? -19.334 2.685 12.966 1.00 73.50 114 GLN A O 1
ATOM 848 N N . ARG A 1 115 ? -17.637 2.221 11.583 1.00 75.44 115 ARG A N 1
ATOM 849 C CA . ARG A 1 115 ? -17.046 1.202 12.460 1.00 75.44 115 ARG A CA 1
ATOM 850 C C . ARG A 1 115 ? -16.339 1.811 13.663 1.00 75.44 115 ARG A C 1
ATOM 852 O O . ARG A 1 115 ? -16.352 1.193 14.714 1.00 75.44 115 ARG A O 1
ATOM 859 N N . VAL A 1 116 ? -15.763 3.008 13.531 1.00 81.69 116 VAL A N 1
ATOM 860 C CA . VAL A 1 116 ? -15.240 3.779 14.672 1.00 81.69 116 VAL A CA 1
ATOM 861 C C . VAL A 1 116 ? -16.361 4.108 15.646 1.00 81.69 116 VAL A C 1
ATOM 863 O O . VAL A 1 116 ? -16.211 3.832 16.829 1.00 81.69 116 VAL A O 1
ATOM 866 N N . ALA A 1 117 ? -17.489 4.626 15.155 1.00 82.88 117 ALA A N 1
ATOM 867 C CA . ALA A 1 117 ? -18.638 4.934 16.000 1.00 82.88 117 ALA A CA 1
ATOM 868 C C . ALA A 1 117 ? -19.137 3.686 16.747 1.00 82.88 117 ALA A C 1
ATOM 870 O O . ALA A 1 117 ? -19.220 3.705 17.971 1.00 82.88 117 ALA A O 1
ATOM 871 N N . ARG A 1 118 ? -19.344 2.570 16.030 1.00 83.44 118 ARG A N 1
ATOM 872 C CA . ARG A 1 118 ? -19.737 1.292 16.650 1.00 83.44 118 ARG A CA 1
ATOM 873 C C . ARG A 1 118 ? -18.699 0.751 17.629 1.00 83.44 118 ARG A C 1
ATOM 875 O O . ARG A 1 118 ? -19.056 0.211 18.662 1.00 83.44 118 ARG A O 1
ATOM 882 N N . PHE A 1 119 ? -17.411 0.895 17.328 1.00 86.69 119 PHE A N 1
ATOM 883 C CA . PHE A 1 119 ? -16.350 0.476 18.240 1.00 86.69 119 PHE A CA 1
ATOM 884 C C . PHE A 1 119 ? -16.361 1.275 19.544 1.00 86.69 119 PHE A C 1
ATOM 886 O O . PHE A 1 119 ? -16.208 0.689 20.608 1.00 86.69 119 PHE A O 1
ATOM 893 N N . LEU A 1 120 ? -16.528 2.598 19.467 1.00 88.38 120 LEU A N 1
ATOM 894 C CA . LEU A 1 120 ? -16.579 3.463 20.647 1.00 88.38 120 LEU A CA 1
ATOM 895 C C . LEU A 1 120 ? -17.839 3.206 21.483 1.00 88.38 120 LEU A C 1
ATOM 897 O O . LEU A 1 120 ? -17.761 3.242 22.706 1.00 88.38 120 LEU A O 1
ATOM 901 N N . GLU A 1 121 ? -18.960 2.884 20.835 1.00 86.94 121 GLU A N 1
ATOM 902 C CA . GLU A 1 121 ? -20.195 2.439 21.491 1.00 86.94 121 GLU A CA 1
ATOM 903 C C . GLU A 1 121 ? -20.025 1.088 22.203 1.00 86.94 121 GLU A C 1
ATOM 905 O O . GLU A 1 121 ? -20.477 0.915 23.328 1.00 86.94 121 GLU A O 1
ATOM 910 N N . GLU A 1 122 ? -19.340 0.119 21.594 1.00 87.06 122 GLU A N 1
ATOM 911 C CA . GLU A 1 122 ? -19.032 -1.143 22.279 1.00 87.06 122 GLU A CA 1
ATOM 912 C C . GLU A 1 122 ? -17.998 -0.956 23.399 1.00 87.06 122 GLU A C 1
ATOM 914 O O . GLU A 1 122 ? -18.044 -1.649 24.412 1.00 87.06 122 GLU A O 1
ATOM 919 N N . LEU A 1 123 ? -17.073 -0.005 23.250 1.00 88.75 123 LEU A N 1
ATOM 920 C CA . LEU A 1 123 ? -16.056 0.305 24.257 1.00 88.75 123 LEU A CA 1
ATOM 921 C C . LEU A 1 123 ? -16.620 1.074 25.462 1.00 88.75 123 LEU A C 1
ATOM 923 O O . LEU A 1 123 ? -16.004 1.043 26.527 1.00 88.75 123 LEU A O 1
ATOM 927 N N . SER A 1 124 ? -17.761 1.755 25.311 1.00 83.88 124 SER A N 1
ATOM 928 C CA . SER A 1 124 ? -18.455 2.420 26.421 1.00 83.88 124 SER A CA 1
ATOM 929 C C . SER A 1 124 ? -19.262 1.455 27.294 1.00 83.88 124 SER A C 1
ATOM 931 O O . SER A 1 124 ? -19.757 1.852 28.349 1.00 83.88 124 SER A O 1
ATOM 933 N N . LYS A 1 125 ? -19.351 0.178 26.904 1.00 85.38 125 LYS A N 1
ATOM 934 C CA . LYS A 1 125 ? -19.915 -0.902 27.718 1.00 85.38 125 LYS A CA 1
ATOM 935 C C . LYS A 1 125 ? -18.826 -1.542 28.595 1.00 85.38 125 LYS A C 1
ATOM 937 O O . LYS A 1 125 ? -17.646 -1.507 28.237 1.00 85.38 125 LYS A O 1
ATOM 942 N N . PRO A 1 126 ? -19.184 -2.174 29.728 1.00 77.12 126 PRO A N 1
ATOM 943 C CA . PRO A 1 126 ? -18.222 -2.913 30.542 1.00 77.12 126 PRO A CA 1
ATOM 944 C C . PRO A 1 126 ? -17.555 -4.040 29.736 1.00 77.12 126 PRO A C 1
ATOM 946 O O . PRO A 1 126 ? -18.227 -4.932 29.221 1.00 77.12 126 PRO A O 1
ATOM 949 N N . GLY A 1 127 ? -16.225 -4.015 29.620 1.00 77.00 127 GLY A N 1
ATOM 950 C CA . GLY A 1 127 ? -15.485 -5.026 28.864 1.00 77.00 127 GLY A CA 1
ATOM 951 C C . GLY A 1 127 ? -14.059 -4.617 28.502 1.00 77.00 127 GLY A C 1
ATOM 952 O O . GLY A 1 127 ? -13.575 -3.541 28.854 1.00 77.00 127 GLY A O 1
ATOM 953 N N . THR A 1 128 ? -13.355 -5.500 27.788 1.00 79.19 128 THR A N 1
ATOM 954 C CA . THR A 1 128 ? -11.999 -5.220 27.295 1.00 79.19 128 THR A CA 1
ATOM 955 C C . THR A 1 128 ? -12.031 -4.675 25.868 1.00 79.19 128 THR A C 1
ATOM 957 O O . THR A 1 128 ? -12.921 -4.980 25.076 1.00 79.19 128 THR A O 1
ATOM 960 N N . THR A 1 129 ? -10.994 -3.926 25.483 1.00 79.94 129 THR A N 1
ATOM 961 C CA . THR A 1 129 ? -10.816 -3.449 24.099 1.00 79.94 129 THR A CA 1
ATOM 962 C C . THR A 1 129 ? -10.779 -4.588 23.073 1.00 79.94 129 THR A C 1
ATOM 964 O O . THR A 1 129 ? -11.150 -4.381 21.922 1.00 79.94 129 THR A O 1
ATOM 967 N N . VAL A 1 130 ? -10.375 -5.796 23.480 1.00 74.12 130 VAL A N 1
ATOM 968 C CA . VAL A 1 130 ? -10.404 -6.992 22.625 1.00 74.12 130 VAL A CA 1
ATOM 969 C C . VAL A 1 130 ? -11.842 -7.412 22.318 1.00 74.12 130 VAL A C 1
ATOM 971 O O . VAL A 1 130 ? -12.146 -7.704 21.165 1.00 74.12 130 VAL A O 1
ATOM 974 N N . VAL A 1 131 ? -12.731 -7.379 23.314 1.00 75.38 131 VAL A N 1
ATOM 975 C CA . VAL A 1 131 ? -14.157 -7.702 23.144 1.00 75.38 131 VAL A CA 1
ATOM 976 C C . VAL A 1 131 ? -14.838 -6.676 22.234 1.00 75.38 131 VAL A C 1
ATOM 978 O O . VAL A 1 131 ? -15.479 -7.061 21.259 1.00 75.38 131 VAL A O 1
ATOM 981 N N . ALA A 1 132 ? -14.614 -5.380 22.472 1.00 82.12 132 ALA A N 1
ATOM 982 C CA . ALA A 1 132 ? -15.167 -4.314 21.630 1.00 82.12 132 ALA A CA 1
ATOM 983 C C . ALA A 1 132 ? -14.656 -4.378 20.175 1.00 82.12 132 ALA A C 1
ATOM 985 O O . ALA A 1 132 ? -15.408 -4.146 19.230 1.00 82.12 132 ALA A O 1
ATOM 986 N N . ALA A 1 133 ? -13.382 -4.729 19.968 1.00 78.38 133 ALA A N 1
ATOM 987 C CA . ALA A 1 133 ? -12.814 -4.900 18.631 1.00 78.38 133 ALA A CA 1
ATOM 988 C C . ALA A 1 133 ? -13.400 -6.128 17.907 1.00 78.38 133 ALA A C 1
ATOM 990 O O . ALA A 1 133 ? -13.749 -6.046 16.727 1.00 78.38 133 ALA A O 1
ATOM 991 N N . ALA A 1 134 ? -13.573 -7.244 18.623 1.00 72.12 134 ALA A N 1
ATOM 992 C CA . ALA A 1 134 ? -14.193 -8.452 18.086 1.00 72.12 134 ALA A CA 1
ATOM 993 C C . ALA A 1 134 ? -15.653 -8.214 17.663 1.00 72.12 134 ALA A C 1
ATOM 995 O O . ALA A 1 134 ? -16.049 -8.665 16.589 1.00 72.12 134 ALA A O 1
ATOM 996 N N . ALA A 1 135 ? -16.419 -7.442 18.442 1.00 74.94 135 ALA A N 1
ATOM 997 C CA . ALA A 1 135 ? -17.818 -7.114 18.155 1.00 74.94 135 ALA A CA 1
ATOM 998 C C . ALA A 1 135 ? -18.021 -6.392 16.808 1.00 74.94 135 ALA A C 1
ATOM 1000 O O . ALA A 1 135 ? -19.071 -6.523 16.180 1.00 74.94 135 ALA A O 1
ATOM 1001 N N . ILE A 1 136 ? -17.005 -5.672 16.321 1.00 75.69 136 ILE A N 1
ATOM 1002 C CA . ILE A 1 136 ? -17.044 -4.989 15.020 1.00 75.69 136 ILE A CA 1
ATOM 1003 C C . ILE A 1 136 ? -16.226 -5.693 13.926 1.00 75.69 136 ILE A C 1
ATOM 1005 O O . ILE A 1 136 ? -16.037 -5.133 12.843 1.00 75.69 136 ILE A O 1
ATOM 1009 N N . GLY A 1 137 ? -15.728 -6.904 14.197 1.00 67.00 137 GLY A N 1
ATOM 1010 C CA . GLY A 1 137 ? -14.952 -7.697 13.244 1.00 67.00 137 GLY A CA 1
ATOM 1011 C C . GLY A 1 137 ? -13.588 -7.094 12.900 1.00 67.00 137 GLY A C 1
ATOM 1012 O O . GLY A 1 137 ? -13.130 -7.231 11.764 1.00 67.00 137 GLY A O 1
ATOM 1013 N N . VAL A 1 138 ? -12.942 -6.399 13.845 1.00 71.81 138 VAL A N 1
ATOM 1014 C CA . VAL A 1 138 ? -11.615 -5.796 13.650 1.00 71.81 138 VAL A CA 1
ATOM 1015 C C . VAL A 1 138 ? -10.608 -6.340 14.663 1.00 71.81 138 VAL A C 1
ATOM 1017 O O . VAL A 1 138 ? -10.943 -6.645 15.803 1.00 71.81 138 VAL A O 1
ATOM 1020 N N . SER A 1 139 ? -9.341 -6.464 14.257 1.00 73.44 139 SER A N 1
ATOM 1021 C CA . SER A 1 139 ? -8.280 -6.886 15.170 1.00 73.44 139 SER A CA 1
ATOM 1022 C C . SER A 1 139 ? -7.931 -5.788 16.178 1.00 73.44 139 SER A C 1
ATOM 1024 O O . SER A 1 139 ? -7.826 -4.605 15.844 1.00 73.44 139 SER A O 1
ATOM 1026 N N . SER A 1 140 ? -7.667 -6.185 17.422 1.00 67.12 140 SER A N 1
ATOM 1027 C CA . SER A 1 140 ? -7.188 -5.276 18.471 1.00 67.12 140 SER A CA 1
ATOM 1028 C C . SER A 1 140 ? -5.871 -4.590 18.083 1.00 67.12 140 SER A C 1
ATOM 1030 O O . SER A 1 140 ? -5.672 -3.414 18.379 1.00 67.12 140 SER A O 1
ATOM 1032 N N . THR A 1 141 ? -4.995 -5.270 17.340 1.00 70.12 141 THR A N 1
ATOM 1033 C CA . THR A 1 141 ? -3.753 -4.690 16.808 1.00 70.12 141 THR A CA 1
ATOM 1034 C C . THR A 1 141 ? -4.017 -3.485 15.902 1.00 70.12 141 THR A C 1
ATOM 1036 O O . THR A 1 141 ? -3.327 -2.475 16.026 1.00 70.12 141 THR A O 1
ATOM 1039 N N . ALA A 1 142 ? -5.030 -3.543 15.030 1.00 71.25 142 ALA A N 1
ATOM 1040 C CA . ALA A 1 142 ? -5.384 -2.421 14.159 1.00 71.25 142 ALA A CA 1
ATOM 1041 C C . ALA A 1 142 ? -5.911 -1.212 14.955 1.00 71.25 142 ALA A C 1
ATOM 1043 O O . ALA A 1 142 ? -5.613 -0.067 14.608 1.00 71.25 142 ALA A O 1
ATOM 1044 N N . ILE A 1 143 ? -6.634 -1.459 16.055 1.00 81.56 143 ILE A N 1
ATOM 1045 C CA . ILE A 1 143 ? -7.100 -0.417 16.984 1.00 81.56 143 ILE A CA 1
ATOM 1046 C C . ILE A 1 143 ? -5.913 0.293 17.645 1.00 81.56 143 ILE A C 1
ATOM 1048 O O . ILE A 1 143 ? -5.843 1.520 17.611 1.00 81.56 143 ILE A O 1
ATOM 1052 N N . TYR A 1 144 ? -4.947 -0.452 18.194 1.00 80.81 144 TYR A N 1
ATOM 1053 C CA . TYR A 1 144 ? -3.771 0.144 18.841 1.00 80.81 144 TYR A CA 1
ATOM 1054 C C . TYR A 1 144 ? -2.858 0.879 17.857 1.00 80.81 144 TYR A C 1
ATOM 1056 O O . TYR A 1 144 ? -2.355 1.955 18.175 1.00 80.81 144 TYR A O 1
ATOM 1064 N N . GLN A 1 145 ? -2.691 0.351 16.642 1.00 76.19 145 GLN A N 1
ATOM 1065 C CA . GLN A 1 145 ? -1.953 1.045 15.586 1.00 76.19 145 GLN A CA 1
ATOM 1066 C C . GLN A 1 145 ? -2.598 2.383 15.215 1.00 76.19 145 GLN A C 1
ATOM 1068 O O . GLN A 1 145 ? -1.881 3.356 14.986 1.00 76.19 145 GLN A O 1
ATOM 1073 N N . ARG A 1 146 ? -3.936 2.457 15.170 1.00 80.56 146 ARG A N 1
ATOM 1074 C CA . ARG A 1 146 ? -4.637 3.726 14.944 1.00 80.56 146 ARG A CA 1
ATOM 1075 C C . ARG A 1 146 ? -4.509 4.658 16.143 1.00 80.56 146 ARG A C 1
ATOM 1077 O O . ARG A 1 146 ? -4.190 5.822 15.945 1.00 80.56 146 ARG A O 1
ATOM 1084 N N . ARG A 1 147 ? -4.679 4.147 17.366 1.00 83.75 147 ARG A N 1
ATOM 1085 C CA . ARG A 1 147 ? -4.501 4.925 18.603 1.00 83.75 147 ARG A CA 1
ATOM 1086 C C . ARG A 1 147 ? -3.128 5.599 18.672 1.00 83.75 147 ARG A C 1
ATOM 1088 O O . ARG A 1 147 ? -3.035 6.712 19.160 1.00 83.75 147 ARG A O 1
ATOM 1095 N N . GLY A 1 148 ? -2.078 4.950 18.165 1.00 76.62 148 GLY A N 1
ATOM 1096 C CA . GLY A 1 148 ? -0.734 5.535 18.107 1.00 76.62 148 GLY A CA 1
ATOM 1097 C C . GLY A 1 148 ? -0.513 6.581 17.005 1.00 76.62 148 GLY A C 1
ATOM 1098 O O . GLY A 1 148 ? 0.516 7.242 17.021 1.00 76.62 148 GLY A O 1
ATOM 109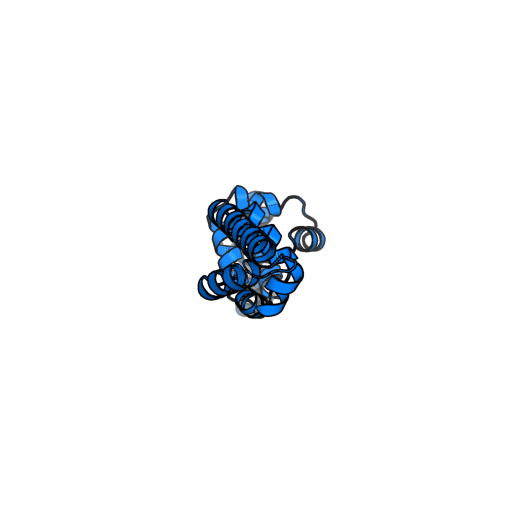9 N N . ARG A 1 149 ? -1.427 6.717 16.035 1.00 71.31 149 ARG A N 1
ATOM 1100 C CA . ARG A 1 149 ? -1.303 7.638 14.885 1.00 71.31 149 ARG A CA 1
ATOM 1101 C C . ARG A 1 149 ? -2.334 8.771 14.877 1.00 71.31 149 ARG A C 1
ATOM 1103 O O . ARG A 1 149 ? -2.160 9.723 14.130 1.00 71.31 149 ARG A O 1
ATOM 1110 N N . ASP A 1 150 ? -3.421 8.629 15.629 1.00 74.06 150 ASP A N 1
ATOM 1111 C CA . ASP A 1 150 ? -4.601 9.497 15.602 1.00 74.06 150 ASP A CA 1
ATOM 1112 C C . ASP A 1 150 ? -4.944 9.904 17.043 1.00 74.06 150 ASP A C 1
ATOM 1114 O O . ASP A 1 150 ? -5.562 9.143 17.794 1.00 74.06 150 ASP A O 1
ATOM 1118 N N . GLU A 1 151 ? -4.487 11.093 17.444 1.00 78.75 151 GLU A N 1
ATOM 1119 C CA . GLU A 1 151 ? -4.659 11.615 18.807 1.00 78.75 151 GLU A CA 1
ATOM 1120 C C . GLU A 1 151 ? -6.133 11.841 19.164 1.00 78.75 151 GLU A C 1
ATOM 1122 O O . GLU A 1 151 ? -6.554 11.552 20.286 1.00 78.75 151 GLU A O 1
ATOM 1127 N N . ALA A 1 152 ? -6.947 12.287 18.202 1.00 79.62 152 ALA A N 1
ATOM 1128 C CA . ALA A 1 152 ? -8.381 12.477 18.403 1.00 79.62 152 ALA A CA 1
ATOM 1129 C C . ALA A 1 152 ? -9.0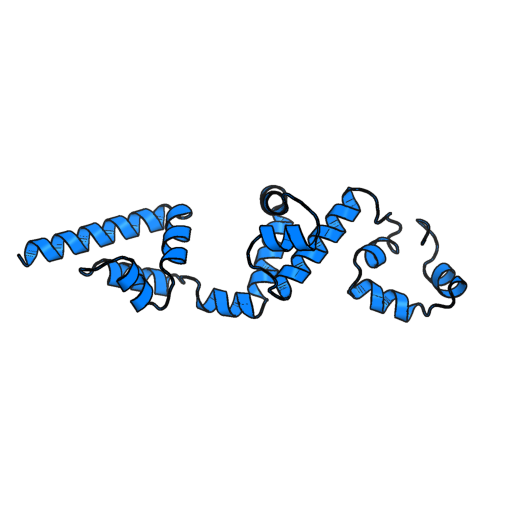81 11.137 18.682 1.00 79.62 152 ALA A C 1
ATOM 1131 O O . ALA A 1 152 ? -9.908 11.034 19.591 1.00 79.62 152 ALA A O 1
ATOM 1132 N N . PHE A 1 153 ? -8.705 10.084 17.952 1.00 82.19 153 PHE A N 1
ATOM 1133 C CA . PHE A 1 153 ? -9.193 8.730 18.208 1.00 82.19 153 PHE A CA 1
ATOM 1134 C C . PHE A 1 153 ? -8.711 8.179 19.557 1.00 82.19 153 PHE A C 1
ATOM 1136 O O . PHE A 1 153 ? -9.482 7.521 20.256 1.00 82.19 153 PHE A O 1
ATOM 1143 N N . ALA A 1 154 ? -7.469 8.468 19.958 1.00 88.88 154 ALA A N 1
ATOM 1144 C CA . ALA A 1 154 ? -6.963 8.087 21.274 1.00 88.88 154 ALA A CA 1
ATOM 1145 C C . ALA A 1 154 ? -7.785 8.722 22.402 1.00 88.88 154 ALA A C 1
ATOM 1147 O O . ALA A 1 154 ? -8.222 8.006 23.305 1.00 88.88 154 ALA A O 1
ATOM 1148 N N . LYS A 1 155 ? -8.076 10.025 22.293 1.00 88.62 155 LYS A N 1
ATOM 1149 C CA . LYS A 1 155 ? -8.926 10.733 23.251 1.00 88.62 155 LYS A CA 1
ATOM 1150 C C . LYS A 1 155 ? -10.329 10.122 23.321 1.00 88.62 155 LYS A C 1
ATOM 1152 O O . LYS A 1 155 ? -10.811 9.829 24.410 1.00 88.62 155 LYS A O 1
ATOM 1157 N N . ALA A 1 156 ? -10.954 9.860 22.173 1.00 89.12 156 ALA A N 1
ATOM 1158 C CA . ALA A 1 156 ? -12.292 9.269 22.121 1.00 89.12 156 ALA A CA 1
ATOM 1159 C C . ALA A 1 156 ? -12.359 7.878 22.784 1.00 89.12 156 ALA A C 1
ATOM 1161 O O . ALA A 1 156 ? -13.351 7.547 23.432 1.00 89.12 156 ALA A O 1
ATOM 1162 N N . MET A 1 157 ? -11.303 7.064 22.663 1.00 90.75 157 MET A N 1
ATOM 1163 C CA . MET A 1 157 ? -11.218 5.777 23.364 1.00 90.75 157 MET A CA 1
ATOM 1164 C C . MET A 1 157 ? -11.125 5.933 24.882 1.00 90.75 157 MET A C 1
ATOM 1166 O O . MET A 1 157 ? -11.712 5.141 25.622 1.00 90.75 157 MET A O 1
ATOM 1170 N N . ASP A 1 158 ? -10.346 6.908 25.344 1.00 91.38 158 ASP A N 1
ATOM 1171 C CA . ASP A 1 158 ? -10.155 7.146 26.770 1.00 91.38 158 ASP A CA 1
ATOM 1172 C C . ASP A 1 158 ? -11.437 7.725 27.402 1.00 91.38 158 ASP A C 1
ATOM 1174 O O . ASP A 1 158 ? -11.826 7.285 28.487 1.00 91.38 158 ASP A O 1
ATOM 1178 N N . ASP A 1 159 ? -12.161 8.585 26.676 1.00 88.50 159 ASP A N 1
ATOM 1179 C CA . ASP A 1 159 ? -13.487 9.088 27.060 1.00 88.50 159 ASP A CA 1
ATOM 1180 C C . ASP A 1 159 ? -14.517 7.938 27.147 1.00 88.50 159 ASP A C 1
ATOM 1182 O O . ASP A 1 159 ? -15.187 7.783 28.168 1.00 88.50 159 ASP A O 1
ATOM 1186 N N . ALA A 1 160 ? -14.587 7.057 26.139 1.00 88.75 160 ALA A N 1
ATOM 1187 C CA . ALA A 1 160 ? -15.493 5.900 26.153 1.00 88.75 16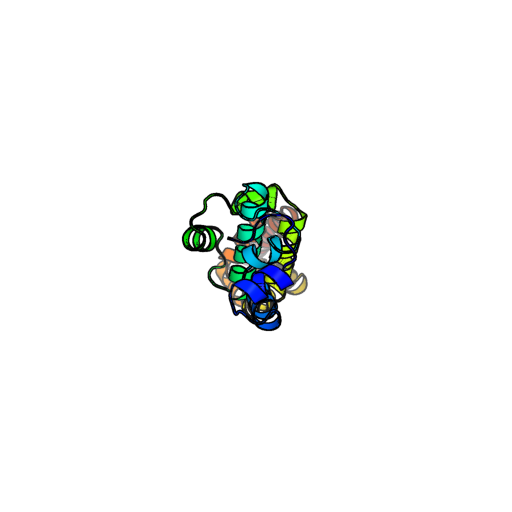0 ALA A CA 1
ATOM 1188 C C . ALA A 1 160 ? -15.224 4.954 27.342 1.00 88.75 160 ALA A C 1
ATOM 1190 O O . ALA A 1 160 ? -16.152 4.474 27.994 1.00 88.75 160 ALA A O 1
ATOM 1191 N N . ARG A 1 161 ? -13.949 4.738 27.694 1.00 85.94 161 ARG A N 1
ATOM 1192 C CA . ARG A 1 161 ? -13.563 3.953 28.881 1.00 85.94 161 ARG A CA 1
ATOM 1193 C C . ARG A 1 161 ? -13.917 4.636 30.195 1.00 85.94 161 ARG A C 1
ATOM 1195 O O . ARG A 1 161 ? -14.132 3.953 31.197 1.00 85.94 161 ARG A O 1
ATOM 1202 N N . ALA A 1 162 ? -13.900 5.965 30.245 1.00 86.06 162 ALA A N 1
ATOM 1203 C CA . ALA A 1 162 ? -14.368 6.696 31.416 1.00 86.06 162 ALA A CA 1
ATOM 1204 C C . ALA A 1 162 ? -15.877 6.478 31.609 1.00 86.06 162 ALA A C 1
ATOM 1206 O O . ALA A 1 162 ? -16.290 6.125 32.711 1.00 86.06 162 ALA A O 1
ATOM 1207 N N . SER A 1 163 ? -16.667 6.553 30.534 1.00 82.31 163 SER A N 1
ATOM 1208 C CA . SER A 1 163 ? -18.107 6.264 30.570 1.00 82.31 163 SER A CA 1
ATOM 1209 C C . SER A 1 163 ? -18.418 4.833 31.024 1.00 82.31 163 SER A C 1
ATOM 1211 O O . SER A 1 163 ? -19.269 4.649 31.888 1.00 82.31 163 SER A O 1
ATOM 1213 N N . ALA A 1 164 ? -17.691 3.828 30.520 1.00 82.81 164 ALA A N 1
ATOM 1214 C CA . ALA A 1 164 ? -17.880 2.432 30.932 1.00 82.81 164 ALA A CA 1
ATOM 1215 C C . ALA A 1 164 ? -17.610 2.211 32.430 1.00 82.81 164 ALA A C 1
ATOM 1217 O O . ALA A 1 164 ? -18.310 1.444 33.090 1.00 82.81 164 ALA A O 1
ATOM 1218 N N . ARG A 1 165 ? -16.592 2.892 32.977 1.00 82.62 165 ARG A N 1
ATOM 1219 C CA . ARG A 1 165 ? -16.261 2.833 34.409 1.00 82.62 165 ARG A CA 1
ATOM 1220 C C . ARG A 1 165 ? -17.319 3.513 35.269 1.00 82.62 165 ARG A C 1
ATOM 1222 O O . ARG A 1 165 ? -17.656 2.971 36.313 1.00 82.62 165 ARG A O 1
ATOM 1229 N N . GLN A 1 166 ? -17.845 4.652 34.821 1.00 78.69 166 GLN A N 1
ATOM 1230 C CA . GLN A 1 166 ? -18.922 5.345 35.524 1.00 78.69 166 GLN A CA 1
ATOM 1231 C C . GLN A 1 166 ? -20.192 4.486 35.568 1.00 78.69 166 GLN A C 1
ATOM 1233 O O . GLN A 1 166 ? -20.728 4.251 36.641 1.00 78.69 166 GLN A O 1
ATOM 1238 N N . ALA A 1 167 ? -20.598 3.910 34.432 1.00 73.88 167 ALA A N 1
ATOM 1239 C CA . ALA A 1 167 ? -21.768 3.035 34.365 1.00 73.88 167 ALA A CA 1
ATOM 1240 C C . ALA A 1 167 ? -21.628 1.772 35.236 1.00 73.88 167 ALA A C 1
ATOM 1242 O O . ALA A 1 167 ? -22.611 1.294 35.792 1.00 73.88 167 ALA A O 1
ATOM 1243 N N . ALA A 1 168 ? -20.413 1.229 35.372 1.00 73.00 168 ALA A N 1
ATOM 1244 C CA . ALA A 1 168 ? -20.147 0.108 36.272 1.00 73.00 168 ALA A CA 1
ATOM 1245 C C . ALA A 1 168 ? -20.181 0.512 37.758 1.00 73.00 168 ALA A C 1
ATOM 1247 O O . ALA A 1 168 ? -20.538 -0.315 38.590 1.00 73.00 168 ALA A O 1
ATOM 1248 N N . ALA A 1 169 ? -19.815 1.756 38.087 1.00 73.94 169 ALA A N 1
ATOM 1249 C CA . ALA A 1 169 ? -19.887 2.290 39.445 1.00 73.94 169 ALA A CA 1
ATOM 1250 C C . ALA A 1 169 ? -21.327 2.623 39.866 1.00 73.94 169 ALA A C 1
ATOM 1252 O O . ALA A 1 169 ? -21.672 2.419 41.020 1.00 73.94 169 ALA A O 1
ATOM 1253 N N . ASP A 1 170 ? -22.171 3.074 38.936 1.00 68.12 170 ASP A N 1
ATOM 1254 C CA . ASP A 1 170 ? -23.581 3.395 39.205 1.00 68.12 170 ASP A CA 1
ATOM 1255 C C . ASP A 1 170 ? -24.460 2.136 39.407 1.00 68.12 170 ASP A C 1
ATOM 1257 O O . ASP A 1 170 ? -25.593 2.231 39.877 1.00 68.12 170 ASP A O 1
ATOM 1261 N N . LEU A 1 171 ? -23.955 0.954 39.029 1.00 65.25 171 LEU A N 1
ATOM 1262 C CA . LEU A 1 171 ? -24.625 -0.349 39.154 1.00 65.25 171 LEU A CA 1
ATOM 1263 C C . LEU A 1 171 ? -24.129 -1.193 40.346 1.00 65.25 171 LEU A C 1
ATOM 1265 O O . LEU A 1 171 ? -24.648 -2.295 40.547 1.00 65.25 171 LEU A O 1
ATOM 1269 N N . ALA A 1 172 ? -23.125 -0.715 41.088 1.00 55.16 172 ALA A N 1
ATOM 1270 C CA . ALA A 1 172 ? -22.521 -1.382 42.246 1.00 55.16 172 ALA A CA 1
ATOM 1271 C C . ALA A 1 172 ? -23.019 -0.772 43.563 1.00 55.16 172 ALA A C 1
ATOM 1273 O O . ALA A 1 172 ? -23.209 -1.555 44.521 1.00 55.16 172 ALA A O 1
#

Secondary structure (DSSP, 8-state):
-PPTT--HHHHHHHTT--HHHHHHHHTT-HHHHHGGGT--TTSHHHHHHHHHHHHHHHHHHTS-SSHHHHHHHHT-S-HHHHHHH-HHHHHHHHHHHHHSHHHHHHHTTS--HHHHHHHHHHHTSSS-HHHHHHHTT--HHHHHHHHTT-HHHHHHHHHHHHHHHHHHHTT-

Radius of gyration: 24.54 Å; chains: 1; bounding box: 49×24×78 Å